Protein AF-A0A6C8GEX4-F1 (afdb_monomer_lite)

Structure (mmCIF, N/CA/C/O backbone):
data_AF-A0A6C8GEX4-F1
#
_entry.id   AF-A0A6C8GEX4-F1
#
loop_
_atom_site.group_PDB
_atom_site.id
_atom_site.type_symbol
_atom_site.label_atom_id
_atom_site.label_alt_id
_atom_site.label_comp_id
_atom_site.label_asym_id
_atom_site.label_entity_id
_atom_site.label_seq_id
_atom_site.pdbx_PDB_ins_code
_atom_site.Cartn_x
_atom_site.Cartn_y
_atom_site.Cartn_z
_atom_site.occupancy
_atom_site.B_iso_or_equiv
_atom_site.auth_seq_id
_atom_site.auth_comp_id
_atom_site.auth_asym_id
_atom_site.auth_atom_id
_atom_site.pdbx_PDB_model_num
ATOM 1 N N . MET A 1 1 ? 2.659 9.738 33.001 1.00 44.97 1 MET A N 1
ATOM 2 C CA . MET A 1 1 ? 1.823 8.943 32.075 1.00 44.97 1 MET A CA 1
ATOM 3 C C . MET A 1 1 ? 2.340 7.521 32.158 1.00 44.97 1 MET A C 1
ATOM 5 O O . MET A 1 1 ? 3.519 7.341 31.899 1.00 44.97 1 MET A O 1
ATOM 9 N N . SER A 1 2 ? 1.547 6.565 32.650 1.00 59.25 2 SER A N 1
ATOM 10 C CA . SER A 1 2 ? 2.010 5.173 32.751 1.00 59.25 2 SER A CA 1
ATOM 11 C C . SER A 1 2 ? 2.210 4.632 31.339 1.00 59.25 2 SER A C 1
ATOM 13 O O . SER A 1 2 ? 1.267 4.663 30.549 1.00 59.25 2 SER A O 1
ATOM 15 N N . GLU A 1 3 ? 3.420 4.180 31.021 1.00 77.75 3 GLU A N 1
ATOM 16 C CA . GLU A 1 3 ? 3.678 3.405 29.809 1.00 77.75 3 GLU A CA 1
ATOM 17 C C . GLU A 1 3 ? 2.757 2.182 29.795 1.00 77.75 3 GLU A C 1
ATOM 19 O O . GLU A 1 3 ? 2.623 1.463 30.790 1.00 77.75 3 GLU A O 1
ATOM 24 N N . THR A 1 4 ? 2.078 1.969 28.672 1.00 82.25 4 THR A N 1
ATOM 25 C CA . THR A 1 4 ? 1.374 0.720 28.390 1.00 82.25 4 THR A CA 1
ATOM 26 C C . THR A 1 4 ? 2.394 -0.406 28.268 1.00 82.25 4 THR A C 1
ATOM 28 O O . THR A 1 4 ? 3.481 -0.196 27.734 1.00 82.25 4 THR A O 1
ATOM 31 N N . ALA A 1 5 ? 2.057 -1.608 28.746 1.00 91.56 5 ALA A N 1
ATOM 32 C CA . ALA A 1 5 ? 2.949 -2.759 28.625 1.00 91.56 5 ALA A CA 1
ATOM 33 C C . ALA A 1 5 ? 3.342 -2.985 27.154 1.00 91.56 5 ALA A C 1
ATOM 35 O O . ALA A 1 5 ? 2.502 -2.848 26.269 1.00 91.56 5 ALA A O 1
ATOM 36 N N . THR A 1 6 ? 4.594 -3.368 26.898 1.00 93.31 6 THR A N 1
ATOM 37 C CA . THR A 1 6 ? 5.177 -3.466 25.544 1.00 93.31 6 THR A CA 1
ATOM 38 C C . THR A 1 6 ? 4.442 -4.412 24.591 1.00 93.31 6 THR A C 1
ATOM 40 O O . THR A 1 6 ? 4.600 -4.300 23.381 1.00 93.31 6 THR A O 1
ATOM 43 N N . TRP A 1 7 ? 3.629 -5.334 25.114 1.00 94.25 7 TRP A N 1
ATOM 44 C CA . TRP A 1 7 ? 2.787 -6.222 24.310 1.00 94.25 7 TRP A CA 1
ATOM 45 C C . TRP A 1 7 ? 1.531 -5.534 23.751 1.00 94.25 7 TRP A C 1
ATOM 47 O O . TRP A 1 7 ? 0.934 -6.041 22.803 1.00 94.25 7 TRP A O 1
ATOM 57 N N . GLN A 1 8 ? 1.089 -4.423 24.351 1.00 94.69 8 GLN A N 1
ATOM 58 C CA . GLN A 1 8 ? -0.133 -3.736 23.939 1.00 94.69 8 GLN A CA 1
ATOM 59 C C . GLN A 1 8 ? 0.054 -3.045 22.585 1.00 94.69 8 GLN A C 1
ATOM 61 O O . GLN A 1 8 ? 1.144 -2.557 22.278 1.00 94.69 8 GLN A O 1
ATOM 66 N N . PRO A 1 9 ? -1.010 -2.957 21.769 1.00 94.94 9 PRO A N 1
ATOM 67 C CA . PRO A 1 9 ? -0.933 -2.251 20.503 1.00 94.94 9 PRO A CA 1
ATOM 68 C C . PRO A 1 9 ? -0.690 -0.756 20.734 1.00 94.94 9 PRO A C 1
ATOM 70 O O . PRO A 1 9 ? -1.291 -0.138 21.611 1.00 94.94 9 PRO A O 1
ATOM 73 N N . SER A 1 10 ? 0.136 -0.153 19.881 1.00 94.50 10 SER A N 1
ATOM 74 C CA . SER A 1 10 ? 0.374 1.295 19.886 1.00 94.50 10 SER A CA 1
ATOM 75 C C . SER A 1 10 ? -0.844 2.107 19.421 1.00 94.50 10 SER A C 1
ATOM 77 O O . SER A 1 10 ? -0.965 3.286 19.746 1.00 94.50 10 SER A O 1
ATOM 79 N N . ALA A 1 11 ? -1.764 1.487 18.673 1.00 95.69 11 ALA A N 1
ATOM 80 C CA . ALA A 1 11 ? -3.028 2.082 18.249 1.00 95.69 11 ALA A CA 1
ATOM 81 C C . ALA A 1 11 ? -4.201 1.558 19.090 1.00 95.69 11 ALA A C 1
ATOM 83 O O . ALA A 1 11 ? -4.287 0.371 19.400 1.00 95.69 11 ALA A O 1
ATOM 84 N N . SER A 1 12 ? -5.157 2.435 19.402 1.00 96.50 12 SER A N 1
ATOM 85 C CA . SER A 1 12 ? -6.372 2.045 20.120 1.00 96.50 12 SER A CA 1
ATOM 86 C C . SER A 1 12 ? -7.277 1.149 19.263 1.00 96.50 12 SER A C 1
ATOM 88 O O . SER A 1 12 ? -7.374 1.316 18.044 1.00 96.50 12 SER A O 1
ATOM 90 N N . ILE A 1 13 ? -8.009 0.233 19.903 1.00 97.62 13 ILE A N 1
ATOM 91 C CA . ILE A 1 13 ? -8.974 -0.644 19.217 1.00 97.62 13 ILE A CA 1
ATOM 92 C C . ILE A 1 13 ? -10.012 0.145 18.390 1.00 97.62 13 ILE A C 1
ATOM 94 O O . ILE A 1 13 ? -10.231 -0.220 17.233 1.00 97.62 13 ILE A O 1
ATOM 98 N N . PRO A 1 14 ? -10.596 1.264 18.878 1.00 98.56 14 PRO A N 1
ATOM 99 C CA . PRO A 1 14 ? -11.491 2.085 18.059 1.00 98.56 14 PRO A CA 1
ATOM 100 C C . PRO A 1 14 ? -10.847 2.608 16.766 1.00 98.56 14 PRO A C 1
ATOM 102 O O . PRO A 1 14 ? -11.520 2.701 15.740 1.00 98.56 14 PRO A O 1
ATOM 105 N N . ASN A 1 15 ? -9.548 2.926 16.781 1.00 98.56 15 ASN A N 1
ATOM 106 C CA . ASN A 1 15 ? -8.839 3.369 15.579 1.00 98.56 15 ASN A CA 1
ATOM 107 C C . ASN A 1 15 ? -8.594 2.214 14.599 1.00 98.56 15 ASN A C 1
ATOM 109 O O . ASN A 1 15 ? -8.713 2.412 13.390 1.00 98.56 15 ASN A O 1
ATOM 113 N N . LEU A 1 16 ? -8.316 1.004 15.094 1.00 98.56 16 LEU A N 1
ATOM 114 C CA . LEU A 1 16 ? -8.183 -0.183 14.244 1.00 98.56 16 LEU A CA 1
ATOM 115 C C . LEU A 1 16 ? -9.507 -0.541 13.545 1.00 98.56 16 LEU A C 1
ATOM 117 O O . LEU A 1 16 ? -9.495 -0.874 12.360 1.00 98.56 16 LEU A O 1
ATOM 121 N N . LEU A 1 17 ? -10.649 -0.379 14.226 1.00 98.69 17 LEU A N 1
ATOM 122 C CA . LEU A 1 17 ? -11.978 -0.555 13.620 1.00 98.69 17 LEU A CA 1
ATOM 123 C C . LEU A 1 17 ? -12.250 0.472 12.511 1.00 98.69 17 LEU A C 1
ATOM 125 O O . LEU A 1 17 ? -12.699 0.105 11.425 1.00 98.69 17 LEU A O 1
ATOM 129 N N . LYS A 1 18 ? -11.920 1.751 12.740 1.00 98.69 18 LYS A N 1
ATOM 130 C CA . LYS A 1 18 ? -12.022 2.795 11.702 1.00 98.69 18 LYS A CA 1
ATOM 131 C C . LYS A 1 18 ? -11.131 2.485 10.499 1.00 98.69 18 LYS A C 1
ATOM 133 O O . LYS A 1 18 ? -11.578 2.614 9.362 1.00 98.69 18 LYS A O 1
ATOM 138 N N . ARG A 1 19 ? -9.894 2.028 10.732 1.00 98.69 19 ARG A N 1
ATOM 139 C CA . ARG A 1 19 ? -8.979 1.606 9.660 1.00 98.69 19 ARG A CA 1
ATOM 140 C C . ARG A 1 19 ? -9.581 0.471 8.830 1.00 98.69 19 ARG A C 1
ATOM 142 O O . ARG A 1 19 ? -9.491 0.527 7.609 1.00 98.69 19 ARG A O 1
ATOM 149 N N . ALA A 1 20 ? -10.209 -0.525 9.456 1.00 98.75 20 ALA A N 1
ATOM 150 C CA . ALA A 1 20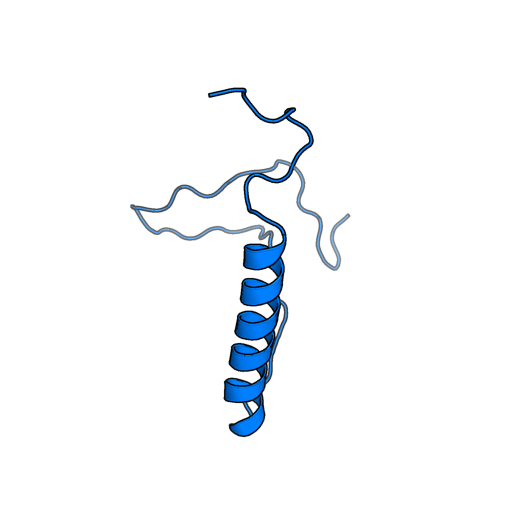 ? -10.863 -1.615 8.732 1.00 98.75 20 ALA A CA 1
ATOM 151 C C . ALA A 1 20 ? -11.995 -1.111 7.817 1.00 98.75 20 ALA A C 1
ATOM 153 O O . ALA A 1 20 ? -12.063 -1.515 6.656 1.00 98.75 20 ALA A O 1
ATOM 154 N N . ALA A 1 21 ? -12.824 -0.178 8.302 1.00 98.75 21 ALA A N 1
ATOM 155 C CA . ALA A 1 21 ? -13.880 0.441 7.499 1.00 98.75 21 ALA A CA 1
ATOM 156 C C . ALA A 1 21 ? -13.317 1.198 6.281 1.00 98.75 21 ALA A C 1
ATOM 158 O O . ALA A 1 21 ? -13.789 0.993 5.165 1.00 98.75 21 ALA A O 1
ATOM 159 N N . ILE A 1 22 ? -12.257 1.991 6.478 1.00 98.88 22 ILE A N 1
ATOM 160 C CA . ILE A 1 22 ? -11.575 2.720 5.394 1.00 98.88 22 ILE A CA 1
ATOM 161 C C . ILE A 1 22 ? -11.001 1.749 4.352 1.00 98.88 22 ILE A C 1
ATOM 163 O O . ILE A 1 22 ? -11.179 1.947 3.154 1.00 98.88 22 ILE A O 1
ATOM 167 N N . MET A 1 23 ? -10.343 0.667 4.786 1.00 98.81 23 MET A N 1
ATOM 168 C CA . MET A 1 23 ? -9.780 -0.331 3.864 1.00 98.81 23 MET A CA 1
ATOM 169 C C . MET A 1 23 ? -10.866 -1.019 3.021 1.00 98.81 23 MET A C 1
ATOM 171 O O . MET A 1 23 ? -10.628 -1.321 1.853 1.00 98.81 23 MET A O 1
ATOM 175 N N . ALA A 1 24 ? -12.051 -1.269 3.588 1.00 98.81 24 ALA A N 1
ATOM 176 C CA . ALA A 1 24 ? -13.184 -1.826 2.848 1.00 98.81 24 ALA A CA 1
ATOM 177 C C . ALA A 1 24 ? -13.768 -0.820 1.842 1.00 98.81 24 ALA A C 1
ATOM 179 O O . ALA A 1 24 ? -14.104 -1.189 0.716 1.00 98.81 24 ALA A O 1
ATOM 180 N N . GLU A 1 25 ? -13.854 0.454 2.224 1.00 98.88 25 GLU A N 1
ATOM 181 C CA . GLU A 1 25 ? -14.335 1.527 1.353 1.00 98.88 25 GLU A CA 1
ATOM 182 C C . GLU A 1 25 ? -13.421 1.745 0.139 1.00 98.88 25 GLU A C 1
ATOM 184 O O . GLU A 1 25 ? -13.922 1.834 -0.982 1.00 98.88 25 GLU A O 1
ATOM 189 N N . ILE A 1 26 ? -12.097 1.742 0.337 1.00 98.81 26 ILE A N 1
ATOM 190 C CA . ILE A 1 26 ? -11.111 1.841 -0.753 1.00 98.81 26 ILE A CA 1
ATOM 191 C C . ILE A 1 26 ? -11.303 0.700 -1.760 1.00 98.81 26 ILE A C 1
ATOM 193 O O . ILE A 1 26 ? -11.371 0.945 -2.963 1.00 98.81 26 ILE A O 1
ATOM 197 N N . ARG A 1 27 ? -11.438 -0.545 -1.285 1.00 98.75 27 ARG A N 1
ATOM 198 C CA . ARG A 1 27 ? -11.663 -1.701 -2.169 1.00 98.75 27 ARG A CA 1
ATOM 199 C C . ARG A 1 27 ? -12.956 -1.578 -2.960 1.00 98.75 27 ARG A C 1
ATOM 201 O O . ARG A 1 27 ? -12.947 -1.789 -4.169 1.00 98.75 27 ARG A O 1
ATOM 208 N N . ARG A 1 28 ? -14.051 -1.183 -2.301 1.00 98.81 28 ARG A N 1
ATOM 209 C CA . ARG A 1 28 ? -15.341 -0.962 -2.970 1.00 98.81 28 ARG A CA 1
ATOM 210 C C . ARG A 1 28 ? -15.231 0.102 -4.061 1.00 98.81 28 ARG A C 1
ATOM 212 O O . ARG A 1 28 ? -15.682 -0.136 -5.172 1.00 98.81 28 ARG A O 1
ATOM 219 N N . PHE A 1 29 ? -14.564 1.224 -3.786 1.00 98.88 29 PHE A N 1
ATOM 220 C CA . PHE A 1 29 ? -14.366 2.291 -4.770 1.00 98.88 29 PHE A CA 1
ATOM 221 C C . PHE A 1 29 ? -13.730 1.791 -6.080 1.00 98.88 29 PHE A C 1
ATOM 223 O O . PHE A 1 29 ? -14.163 2.196 -7.165 1.00 98.88 29 PHE A O 1
ATOM 230 N N . PHE A 1 30 ? -12.715 0.925 -5.987 1.00 98.81 30 PHE A N 1
ATOM 231 C CA . PHE A 1 30 ? -12.044 0.338 -7.150 1.00 98.81 30 PHE A CA 1
ATOM 232 C C . PHE A 1 30 ? -12.881 -0.757 -7.822 1.00 98.81 30 PHE A C 1
ATOM 234 O O . PHE A 1 30 ? -12.978 -0.777 -9.051 1.00 98.81 30 PHE A O 1
ATOM 241 N N . ALA A 1 31 ? -13.540 -1.608 -7.031 1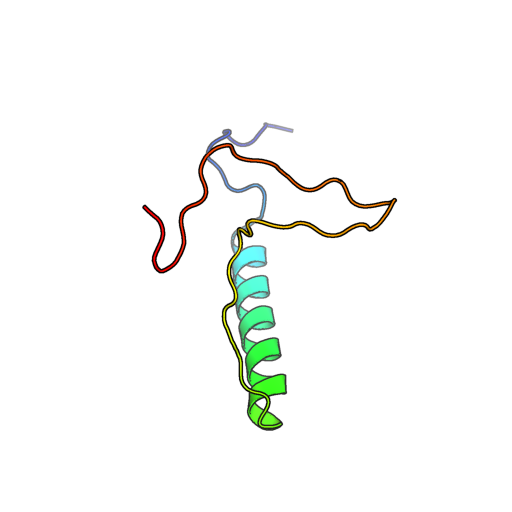.00 98.69 31 ALA A N 1
ATOM 242 C CA . ALA A 1 31 ? -14.417 -2.662 -7.535 1.00 98.69 31 ALA A CA 1
ATOM 243 C C . ALA A 1 31 ? -15.602 -2.096 -8.338 1.00 98.69 31 ALA A C 1
ATOM 245 O O . ALA A 1 31 ? -15.880 -2.583 -9.433 1.00 98.69 31 ALA A O 1
ATOM 246 N N . ASP A 1 32 ? -16.221 -1.007 -7.868 1.00 98.75 32 ASP A N 1
ATOM 247 C CA . ASP A 1 32 ? -17.317 -0.309 -8.561 1.00 98.75 32 ASP A CA 1
ATOM 248 C C . ASP A 1 32 ? -16.902 0.228 -9.948 1.00 98.75 32 ASP A C 1
ATOM 250 O O . ASP A 1 32 ? -17.748 0.543 -10.784 1.00 98.75 32 ASP A O 1
ATOM 254 N N . ARG A 1 33 ? -15.592 0.343 -10.203 1.00 98.56 33 ARG A N 1
ATOM 255 C CA . ARG A 1 33 ? -14.997 0.815 -11.465 1.00 98.56 33 ARG A CA 1
ATOM 256 C C . ARG A 1 33 ? -14.371 -0.309 -12.292 1.00 98.56 33 ARG A C 1
ATOM 258 O O . ARG A 1 33 ? -13.759 -0.026 -13.318 1.00 98.56 33 ARG A O 1
ATOM 265 N N . GLY A 1 34 ? -14.497 -1.563 -11.856 1.00 98.38 34 GLY A N 1
ATOM 266 C CA . GLY A 1 34 ? -13.925 -2.718 -12.550 1.00 98.38 34 GLY A CA 1
ATOM 267 C C . GLY A 1 34 ? -12.397 -2.793 -12.491 1.00 98.38 34 GLY A C 1
ATOM 268 O O . GLY A 1 34 ? -11.787 -3.419 -13.355 1.00 98.38 34 GLY A O 1
ATOM 269 N N . VAL A 1 35 ? -11.762 -2.157 -11.500 1.00 98.75 35 VAL A N 1
ATOM 270 C CA . VAL A 1 35 ? -10.311 -2.259 -11.297 1.00 98.75 35 VAL A CA 1
ATOM 271 C C . VAL A 1 35 ? -10.009 -3.517 -10.482 1.00 98.75 35 VAL A C 1
ATOM 273 O O . VAL A 1 35 ? -10.493 -3.668 -9.362 1.00 98.75 35 VAL A O 1
ATOM 276 N N . LEU A 1 36 ? -9.210 -4.422 -11.050 1.00 98.44 36 LEU A N 1
ATOM 277 C CA . LEU A 1 36 ? -8.842 -5.695 -10.428 1.00 98.44 36 LEU A CA 1
ATOM 278 C C . LEU A 1 36 ? -7.765 -5.498 -9.347 1.00 98.44 36 LEU A C 1
ATOM 280 O O . LEU A 1 36 ? -6.686 -4.982 -9.632 1.00 98.44 36 LEU A O 1
ATOM 284 N N . GLU A 1 37 ? -8.045 -5.946 -8.120 1.00 98.50 37 GLU A N 1
ATOM 285 C CA . GLU A 1 37 ? -7.052 -6.034 -7.039 1.00 98.50 37 GLU A CA 1
ATOM 286 C C . GLU A 1 37 ? -6.108 -7.222 -7.293 1.00 98.50 37 GLU A C 1
ATOM 288 O O . GLU A 1 37 ? -6.554 -8.310 -7.662 1.00 98.50 37 GLU A O 1
ATOM 293 N N . VAL A 1 38 ? -4.802 -7.012 -7.105 1.00 98.19 38 VAL A N 1
ATOM 294 C CA . VAL A 1 38 ? -3.762 -8.043 -7.238 1.00 98.19 38 VAL A CA 1
ATOM 295 C C . VAL A 1 38 ? -2.793 -7.976 -6.064 1.00 98.19 38 VAL A C 1
ATOM 297 O O . VAL A 1 38 ? -2.547 -6.905 -5.509 1.00 98.19 38 VAL A O 1
ATOM 300 N N . GLU A 1 39 ? -2.200 -9.115 -5.722 1.00 96.69 39 GLU A N 1
ATOM 301 C CA . GLU A 1 39 ? -1.137 -9.217 -4.723 1.00 96.69 39 GLU A CA 1
ATOM 302 C C . GLU A 1 39 ? 0.194 -9.507 -5.428 1.00 96.69 39 GLU A C 1
ATOM 304 O O . GLU A 1 39 ? 0.321 -10.486 -6.165 1.00 96.69 39 GLU A O 1
ATOM 309 N N . THR A 1 40 ? 1.193 -8.646 -5.222 1.00 93.38 40 THR A N 1
ATOM 310 C CA . THR A 1 40 ? 2.542 -8.785 -5.798 1.00 93.38 40 THR A CA 1
ATOM 311 C C . THR A 1 40 ? 3.575 -9.116 -4.714 1.00 93.38 40 THR A C 1
ATOM 313 O O . THR A 1 40 ? 3.357 -8.772 -3.552 1.00 93.38 40 THR A O 1
ATOM 316 N N . PRO A 1 41 ? 4.718 -9.745 -5.050 1.00 93.19 41 PRO A N 1
ATOM 317 C CA . PRO A 1 41 ? 5.718 -10.140 -4.056 1.00 93.19 41 PRO A CA 1
ATOM 318 C C . PRO A 1 41 ? 6.253 -8.975 -3.203 1.00 93.19 41 PRO A C 1
ATOM 320 O O . PRO A 1 41 ? 6.615 -7.929 -3.733 1.00 93.19 41 PRO A O 1
ATOM 323 N N . CYS A 1 42 ? 6.388 -9.189 -1.887 1.00 92.88 42 CYS A N 1
ATOM 324 C CA . CYS A 1 42 ? 7.031 -8.236 -0.965 1.00 92.88 42 CYS A CA 1
ATOM 325 C C . CYS A 1 42 ? 8.570 -8.287 -0.998 1.00 92.88 42 CYS A C 1
ATOM 327 O O . CYS A 1 42 ? 9.227 -7.403 -0.456 1.00 92.88 42 CYS A O 1
ATOM 329 N N . MET A 1 43 ? 9.149 -9.339 -1.583 1.00 93.50 43 MET A N 1
ATOM 330 C CA . MET A 1 43 ? 10.591 -9.513 -1.766 1.00 93.50 43 MET A CA 1
ATOM 331 C C . MET A 1 43 ? 10.890 -9.676 -3.253 1.00 93.50 43 MET A C 1
ATOM 333 O O . MET A 1 43 ? 10.097 -10.261 -3.990 1.00 93.50 43 MET A O 1
ATOM 337 N N . SER A 1 44 ? 12.059 -9.210 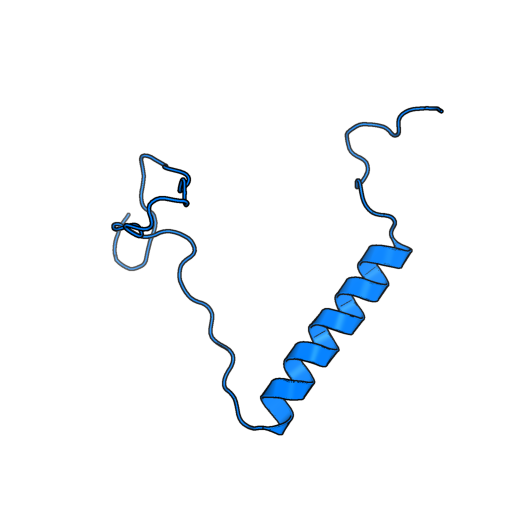-3.676 1.00 92.56 44 SER A N 1
ATOM 338 C CA . SER A 1 44 ? 12.531 -9.299 -5.056 1.00 92.56 44 SER A CA 1
ATOM 339 C C . SER A 1 44 ? 14.040 -9.539 -5.072 1.00 92.56 44 SER A C 1
ATOM 341 O O . SER A 1 44 ? 14.743 -9.140 -4.145 1.00 92.56 44 SER A O 1
ATOM 343 N N . GLN A 1 45 ? 14.537 -10.186 -6.129 1.00 92.31 45 GLN A N 1
ATOM 344 C CA . GLN A 1 45 ? 15.977 -10.341 -6.377 1.00 92.31 45 GLN A CA 1
ATOM 345 C C . GLN A 1 45 ? 16.640 -9.037 -6.853 1.00 92.31 45 GLN A C 1
ATOM 347 O O . GLN A 1 45 ? 17.860 -8.919 -6.810 1.00 92.31 45 GLN A O 1
ATOM 352 N N . ALA A 1 46 ? 15.843 -8.064 -7.299 1.00 93.62 46 ALA A N 1
ATOM 353 C CA . ALA A 1 46 ? 16.290 -6.733 -7.696 1.00 93.62 46 ALA A CA 1
ATOM 354 C C . ALA A 1 46 ? 15.543 -5.651 -6.904 1.00 93.62 46 ALA A C 1
ATOM 356 O O . ALA A 1 46 ? 14.382 -5.840 -6.532 1.00 93.62 46 ALA A O 1
ATOM 357 N N . THR A 1 47 ? 16.197 -4.510 -6.686 1.00 96.31 47 THR A N 1
ATOM 358 C CA . THR A 1 47 ? 15.635 -3.343 -5.990 1.00 96.31 47 THR A CA 1
ATOM 359 C C . THR A 1 47 ? 15.558 -2.118 -6.909 1.00 96.31 47 THR A C 1
ATOM 361 O O . THR A 1 47 ? 16.018 -2.156 -8.051 1.00 96.31 47 THR A O 1
ATOM 364 N N . VAL A 1 48 ? 14.952 -1.036 -6.423 1.00 97.12 48 VAL A N 1
ATOM 365 C CA . VAL A 1 48 ? 14.849 0.250 -7.130 1.00 97.12 48 VAL A CA 1
ATOM 366 C C . VAL A 1 48 ? 16.167 1.030 -7.063 1.00 97.12 48 VAL A C 1
ATOM 368 O O . VAL A 1 48 ? 16.923 0.898 -6.106 1.00 97.12 48 VAL A O 1
ATOM 371 N N . THR A 1 49 ? 16.433 1.880 -8.057 1.00 97.88 49 THR A N 1
ATOM 372 C CA . THR A 1 49 ? 17.636 2.737 -8.122 1.00 97.88 49 THR A CA 1
ATOM 373 C C . THR A 1 49 ? 17.392 4.167 -7.626 1.00 97.88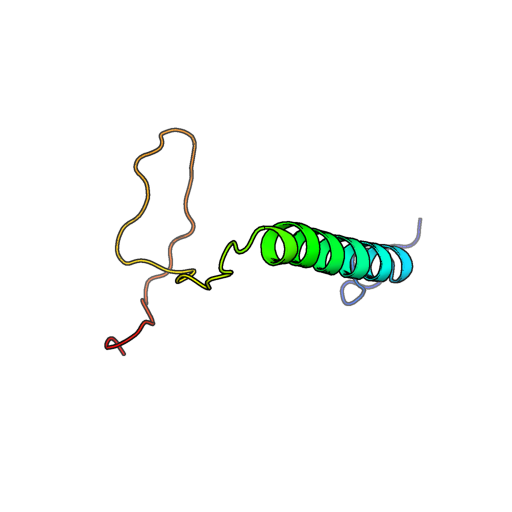 49 THR A C 1
ATOM 375 O O . THR A 1 49 ? 18.187 5.060 -7.912 1.00 97.88 49 THR A O 1
ATOM 378 N N . ASP A 1 50 ? 16.264 4.419 -6.960 1.00 98.25 50 ASP A N 1
ATOM 379 C CA . ASP A 1 50 ? 15.910 5.751 -6.468 1.00 98.25 50 ASP A CA 1
ATOM 380 C C . ASP A 1 50 ? 16.895 6.210 -5.380 1.00 98.25 50 ASP A C 1
ATOM 382 O O . ASP A 1 50 ? 17.112 5.516 -4.388 1.00 98.25 50 ASP A O 1
ATOM 386 N N . ILE A 1 51 ? 17.479 7.396 -5.565 1.00 97.25 51 ILE A N 1
ATOM 387 C CA . ILE A 1 51 ? 18.517 7.972 -4.696 1.00 97.25 51 ILE A CA 1
ATOM 388 C C . ILE A 1 51 ? 18.036 8.308 -3.278 1.00 97.25 51 ILE A C 1
ATOM 390 O O . ILE A 1 51 ? 18.862 8.510 -2.386 1.00 97.25 51 ILE A O 1
ATOM 394 N N . HIS A 1 52 ? 16.726 8.407 -3.060 1.00 98.12 52 HIS A N 1
ATOM 395 C CA . HIS A 1 52 ? 16.137 8.771 -1.773 1.00 98.12 52 HIS A CA 1
ATOM 396 C C . HIS A 1 52 ? 15.560 7.569 -1.021 1.00 98.12 52 HIS A C 1
ATOM 398 O O . HIS A 1 52 ? 15.052 7.736 0.091 1.00 98.12 52 HIS A O 1
ATOM 404 N N . LEU A 1 53 ? 15.644 6.363 -1.593 1.00 97.56 53 LEU A N 1
ATOM 405 C CA . LEU A 1 53 ? 15.115 5.146 -0.990 1.00 97.56 53 LEU A CA 1
ATOM 406 C C . LEU A 1 53 ? 16.231 4.216 -0.512 1.00 97.56 53 LEU A C 1
ATOM 408 O O . LEU A 1 53 ? 17.147 3.868 -1.249 1.00 97.56 53 LEU A O 1
ATOM 412 N N . PHE A 1 54 ? 16.093 3.758 0.733 1.00 97.19 54 PHE A N 1
ATOM 413 C CA . PHE A 1 54 ? 16.954 2.748 1.343 1.00 97.19 54 PHE A CA 1
ATOM 414 C C . PHE A 1 54 ? 16.133 1.473 1.574 1.00 97.19 54 PHE A C 1
ATOM 416 O O . PHE A 1 54 ? 15.368 1.413 2.542 1.00 97.19 54 PHE A O 1
ATOM 423 N N . PRO A 1 55 ? 16.216 0.476 0.675 1.00 97.12 55 PRO A N 1
ATOM 424 C CA . PRO A 1 55 ? 15.476 -0.769 0.824 1.00 97.12 55 PRO A CA 1
ATOM 425 C C . PRO A 1 55 ? 16.044 -1.606 1.976 1.00 97.12 55 PRO A C 1
ATOM 427 O O . PRO A 1 55 ? 17.237 -1.569 2.271 1.00 97.12 55 PRO A O 1
ATOM 430 N N . PHE A 1 56 ? 15.186 -2.404 2.609 1.00 96.50 56 PHE A N 1
ATOM 431 C CA . PHE A 1 56 ? 15.648 -3.449 3.518 1.00 96.50 56 PHE A CA 1
ATOM 432 C C . PHE A 1 56 ? 16.253 -4.611 2.724 1.00 96.50 56 PHE A C 1
ATOM 434 O O . PHE A 1 56 ? 15.747 -4.976 1.664 1.00 96.50 56 PHE A O 1
ATOM 441 N N . GLU A 1 57 ? 17.291 -5.234 3.279 1.00 96.38 57 GLU A N 1
ATOM 442 C CA . GLU A 1 57 ? 17.959 -6.393 2.688 1.00 96.38 57 GLU A CA 1
ATOM 443 C C . GLU A 1 57 ? 17.825 -7.628 3.584 1.00 96.38 57 GLU A C 1
ATOM 445 O O . GLU A 1 57 ? 17.900 -7.557 4.812 1.00 96.38 57 GLU A O 1
ATOM 450 N N . THR A 1 58 ? 17.663 -8.790 2.956 1.00 95.38 58 THR A N 1
ATOM 451 C CA . THR A 1 58 ? 17.749 -10.100 3.608 1.00 95.38 58 THR A CA 1
ATOM 452 C C . THR A 1 58 ? 18.574 -11.039 2.740 1.00 95.38 58 THR A C 1
ATOM 454 O O . THR A 1 58 ? 18.575 -10.930 1.517 1.00 95.38 58 THR A O 1
ATOM 457 N N . ARG A 1 59 ? 19.298 -11.976 3.362 1.00 93.50 59 ARG A N 1
ATOM 458 C CA . ARG A 1 59 ? 20.229 -12.864 2.643 1.00 93.50 59 ARG A CA 1
ATOM 459 C C . ARG A 1 59 ? 19.533 -13.949 1.829 1.00 93.50 59 ARG A C 1
ATOM 461 O O . ARG A 1 59 ? 20.113 -14.450 0.872 1.00 93.50 59 ARG A O 1
ATOM 468 N N . ARG A 1 60 ? 18.335 -14.366 2.245 1.00 88.56 60 ARG A N 1
ATOM 469 C CA . ARG A 1 60 ? 17.607 -15.469 1.615 1.00 88.56 60 ARG A CA 1
ATOM 470 C C . ARG A 1 60 ? 16.367 -14.937 0.924 1.00 88.56 60 ARG A C 1
ATOM 472 O O . ARG A 1 60 ? 15.481 -14.391 1.575 1.00 88.56 60 ARG A O 1
ATOM 479 N N . PHE A 1 61 ? 16.299 -15.165 -0.378 1.00 87.94 61 PHE A N 1
ATOM 480 C CA . PHE A 1 61 ? 15.084 -14.975 -1.149 1.00 87.94 61 PHE A CA 1
ATOM 481 C C . PHE A 1 61 ? 14.198 -16.220 -1.027 1.00 87.94 61 PHE A C 1
ATOM 483 O O . PHE A 1 61 ? 14.687 -17.337 -1.175 1.00 87.94 61 PHE A O 1
ATOM 490 N N . VAL A 1 62 ? 12.906 -16.023 -0.759 1.00 83.75 62 VAL A N 1
ATOM 491 C CA . VAL A 1 62 ? 11.890 -17.085 -0.782 1.00 83.75 62 VAL A CA 1
ATOM 492 C C . VAL A 1 62 ? 10.786 -16.625 -1.722 1.00 83.75 62 VAL A C 1
ATOM 494 O O . VAL A 1 62 ? 10.121 -15.624 -1.453 1.00 83.75 62 VAL A O 1
ATOM 497 N N . GLY A 1 63 ? 10.609 -17.330 -2.834 1.00 81.44 63 GLY A N 1
ATOM 498 C CA . GLY A 1 63 ? 9.645 -16.960 -3.864 1.00 81.44 63 GLY A CA 1
ATOM 499 C C . GLY A 1 63 ? 9.267 -18.147 -4.749 1.00 81.44 63 GLY A C 1
ATOM 500 O O . GLY A 1 63 ? 9.871 -19.215 -4.643 1.00 81.44 63 GLY A O 1
ATOM 501 N N . PRO A 1 64 ? 8.265 -17.996 -5.630 1.00 77.38 64 PRO A N 1
ATOM 502 C CA . PRO A 1 64 ? 7.846 -19.071 -6.524 1.00 77.38 64 PRO A 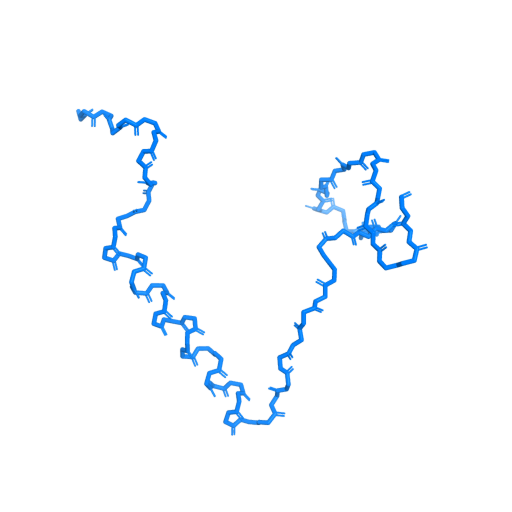CA 1
ATOM 503 C C . PRO A 1 64 ? 9.034 -19.637 -7.322 1.00 77.38 64 PRO A C 1
ATOM 505 O O . PRO A 1 64 ? 9.803 -18.891 -7.930 1.00 77.38 64 PRO A O 1
ATOM 508 N N . GLY A 1 65 ? 9.214 -20.960 -7.282 1.00 78.56 65 GLY A N 1
ATOM 509 C CA . GLY A 1 65 ? 10.305 -21.657 -7.977 1.00 78.56 65 GLY A CA 1
ATOM 510 C C . GLY A 1 65 ? 11.696 -21.546 -7.333 1.00 78.56 65 GLY A C 1
ATOM 511 O O . GLY A 1 65 ? 12.650 -22.049 -7.915 1.00 78.56 65 GLY A O 1
ATOM 512 N N . HIS A 1 66 ? 11.827 -20.923 -6.157 1.00 67.12 66 HIS A N 1
ATOM 513 C CA . HIS A 1 66 ? 13.104 -20.736 -5.463 1.00 67.12 66 HIS A CA 1
ATOM 514 C C . HIS A 1 66 ? 12.965 -21.116 -3.979 1.00 67.12 66 HIS A C 1
ATOM 516 O O . HIS A 1 66 ? 12.154 -20.529 -3.260 1.00 67.12 66 HIS A O 1
ATOM 522 N N . SER A 1 67 ? 13.741 -22.112 -3.532 1.00 59.62 67 SER A N 1
ATOM 523 C CA . SER A 1 67 ? 13.781 -22.604 -2.143 1.00 59.62 67 SER A CA 1
ATOM 524 C C . SER A 1 67 ? 14.951 -22.038 -1.355 1.00 59.62 67 SER A C 1
ATOM 526 O O . SER A 1 67 ? 16.086 -22.162 -1.860 1.00 59.62 67 SER A O 1
#

pLDDT: mean 92.77, std 10.49, range [44.97, 98.88]

Radius of gyration: 18.66 Å; chains: 1; bounding box: 38×32×45 Å

InterPro domains:
  IPR004364 Aminoacyl-tRNA synthetase, class II (D/K/N) [PF00152] (15-58)
  IPR045864 Class II Aminoacyl-tRNA synthetase/Biotinyl protein ligase (BPL) and lipoyl protein ligase (LPL) [G3DSA:3.30.930.10] (1-63)
  IPR045864 Class II Aminoacyl-tRNA synthetase/Biotinyl protein ligase (BPL) and lipoyl protein ligase (LPL) [SSF55681] (12-49)

Foldseek 3Di:
DDDDPPPDDPDDPVVVVVVVVVVVVVVVVCVVVVHDDDDDDPDDPDDDPDPPDDDDDDPDDDDPPGD

Organism: NCBI:txid913063

Secondary structure (DSSP, 8-state):
-PPPP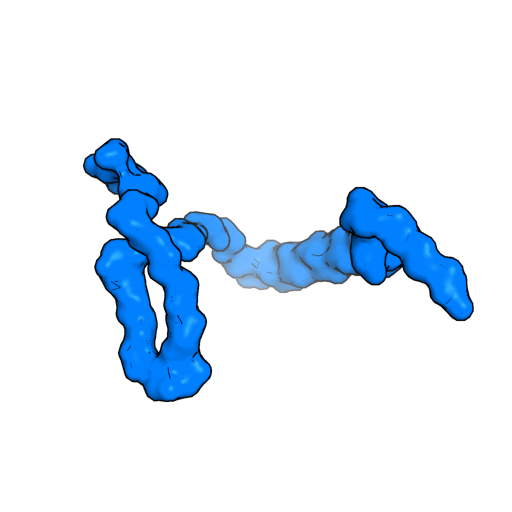TTS-SS-HHHHHHHHHHHHHHHHHHHTTTPPP----S--SS----TT------S---BTTB-

Sequence (67 aa):
MSETATWQPSASIPNLLKRAAIMAEIRRFFADRGVLEVETPCMSQATVTDIHLFPFETRRFVGPGHS